Protein AF-A0A959IW10-F1 (afdb_monomer)

pLDDT: mean 79.56, std 18.65, range [37.38, 96.38]

Solvent-accessible surface area (backbone atoms only — not comparable to full-atom values): 7137 Å² total; per-residue (Å²): 135,90,83,81,90,80,82,84,75,89,74,92,71,91,73,92,74,91,79,81,82,84,75,94,64,83,72,83,74,79,49,69,93,76,68,52,51,78,83,36,71,65,44,33,51,49,44,71,73,63,59,38,48,32,32,30,41,24,72,32,83,96,75,37,35,30,39,36,36,41,32,88,58,44,28,41,33,24,41,63,83,64,49,76,76,42,62,27,61,52,93,50,88,44,75,44,44,52,52,57,62,71,48,59,82,58,46,81,46,44,69,64,128

Secondary structure (DSSP, 8-state):
------------------------PPPPPP----S-TTSSHHHHHHHHHH--SEEEEEEETTTEEEEEEE-SSEEEEEETTS-EEEEEETT---HHHHHHHHT-SPEEEEE--

Structure (mmCIF, N/CA/C/O backbone):
data_AF-A0A959IW10-F1
#
_entry.id   AF-A0A959IW10-F1
#
loop_
_atom_site.group_PDB
_atom_site.id
_atom_site.type_symbol
_a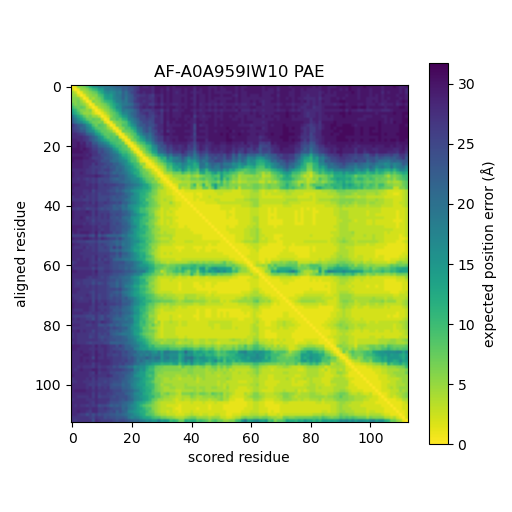tom_site.label_atom_id
_atom_site.label_alt_id
_atom_site.label_comp_id
_atom_site.label_asym_id
_atom_site.label_entity_id
_atom_site.label_seq_id
_atom_site.pdbx_PDB_ins_code
_atom_site.Cartn_x
_atom_site.Cartn_y
_atom_site.Cartn_z
_atom_site.occupancy
_atom_site.B_iso_or_equiv
_atom_site.auth_seq_id
_atom_site.auth_comp_id
_atom_site.auth_asym_id
_atom_site.auth_atom_id
_atom_site.pdbx_PDB_model_num
ATOM 1 N N . MET A 1 1 ? -13.916 -32.277 74.598 1.00 41.06 1 MET A N 1
ATOM 2 C CA . MET A 1 1 ? -13.097 -31.057 74.461 1.00 41.06 1 MET A CA 1
ATOM 3 C C . MET A 1 1 ? -13.857 -30.086 73.574 1.00 41.06 1 MET A C 1
ATOM 5 O O . MET A 1 1 ? -14.065 -30.392 72.409 1.00 41.06 1 MET A O 1
ATOM 9 N N . LEU A 1 2 ? -14.364 -28.999 74.165 1.00 44.78 2 LEU A N 1
ATOM 10 C CA . LEU A 1 2 ? -14.844 -27.814 73.446 1.00 44.78 2 LEU A CA 1
ATOM 11 C C . LEU A 1 2 ? -13.655 -27.089 72.800 1.00 44.78 2 LEU A C 1
ATOM 13 O O . LEU A 1 2 ? -12.591 -27.098 73.409 1.00 44.78 2 LEU A O 1
ATOM 17 N N . LEU A 1 3 ? -13.881 -26.427 71.659 1.00 46.41 3 LEU A N 1
ATOM 18 C CA . LEU A 1 3 ? -13.308 -25.132 71.224 1.00 46.41 3 LEU A CA 1
ATOM 19 C C . LEU A 1 3 ? -13.801 -24.890 69.780 1.00 46.41 3 LEU A C 1
ATOM 21 O O . LEU A 1 3 ? -13.390 -25.578 68.857 1.00 46.41 3 LEU A O 1
ATOM 25 N N . ALA A 1 4 ? -14.928 -24.199 69.609 1.00 48.38 4 ALA A N 1
ATOM 26 C CA . ALA A 1 4 ? -15.060 -22.744 69.457 1.00 48.38 4 ALA A CA 1
ATOM 27 C C . ALA A 1 4 ? -14.945 -22.301 67.983 1.00 48.38 4 ALA A C 1
ATOM 29 O O . ALA A 1 4 ? -13.880 -22.319 67.375 1.00 48.38 4 ALA A O 1
ATOM 30 N N . LEU A 1 5 ? -16.103 -21.907 67.444 1.00 49.84 5 LEU A N 1
ATOM 31 C CA . LEU A 1 5 ? -16.299 -21.222 66.169 1.00 49.84 5 LEU A CA 1
ATOM 32 C C . LEU A 1 5 ? -15.528 -19.896 66.171 1.00 49.84 5 LEU A C 1
ATOM 34 O O . LEU A 1 5 ? -15.741 -19.071 67.058 1.00 49.84 5 LEU A O 1
ATOM 38 N N . VAL A 1 6 ? -14.705 -19.654 65.153 1.00 54.09 6 VAL A N 1
ATOM 39 C CA . VAL A 1 6 ? -14.199 -18.311 64.847 1.00 54.09 6 VAL A CA 1
ATOM 40 C C . VAL A 1 6 ? -14.815 -17.888 63.522 1.00 54.09 6 VAL A C 1
ATOM 42 O O . VAL A 1 6 ? -14.422 -18.343 62.451 1.00 54.09 6 VAL A O 1
ATOM 45 N N . GLN A 1 7 ? -15.849 -17.057 63.620 1.00 45.66 7 GLN A N 1
ATOM 46 C CA . GLN A 1 7 ? -16.448 -16.358 62.493 1.00 45.66 7 GLN A CA 1
ATOM 47 C C . GLN A 1 7 ? -15.541 -15.177 62.129 1.00 45.66 7 GLN A C 1
ATOM 49 O O . GLN A 1 7 ? -15.334 -14.279 62.943 1.00 45.66 7 GLN A O 1
ATOM 54 N N . CYS A 1 8 ? -15.004 -15.164 60.910 1.00 46.81 8 CYS A N 1
ATOM 55 C CA . CYS A 1 8 ? -14.367 -13.976 60.350 1.00 46.81 8 CYS A CA 1
ATOM 56 C C . CYS A 1 8 ? -15.453 -13.071 59.757 1.00 46.81 8 CYS A C 1
ATOM 58 O O . CYS A 1 8 ? -16.042 -13.394 58.728 1.00 46.81 8 CYS A O 1
ATOM 60 N N . THR A 1 9 ? -15.727 -11.938 60.400 1.00 59.31 9 THR A N 1
ATOM 61 C CA . THR A 1 9 ? -16.514 -10.844 59.814 1.00 59.31 9 THR A CA 1
ATOM 62 C C . THR A 1 9 ? -15.607 -9.947 58.969 1.00 59.31 9 THR A C 1
ATOM 64 O O . THR A 1 9 ? -14.527 -9.587 59.449 1.00 59.31 9 THR A O 1
ATOM 67 N N . PRO A 1 10 ? -16.016 -9.509 57.766 1.00 44.66 10 PRO A N 1
ATOM 68 C CA . PRO A 1 10 ? -15.296 -8.461 57.059 1.00 44.66 10 PRO A CA 1
ATOM 69 C C . PRO A 1 10 ? -15.473 -7.126 57.797 1.00 44.66 10 PRO A C 1
ATOM 71 O O . PRO A 1 10 ? -16.585 -6.660 58.040 1.00 44.66 10 PRO A O 1
ATOM 74 N N . LYS A 1 11 ? -14.344 -6.535 58.190 1.00 44.50 11 LYS A N 1
ATOM 75 C CA . LYS A 1 11 ? -14.244 -5.226 58.833 1.00 44.50 11 LYS A CA 1
ATOM 76 C C . LYS A 1 11 ? -14.307 -4.159 57.741 1.00 44.50 11 LYS A C 1
ATOM 78 O O . LYS A 1 11 ? -13.383 -4.057 56.940 1.00 44.50 11 LYS A O 1
ATOM 83 N N . THR A 1 12 ? -15.386 -3.378 57.716 1.00 46.72 12 THR A N 1
ATOM 84 C CA . THR A 1 12 ? -15.454 -2.115 56.972 1.00 46.72 12 THR A CA 1
ATOM 85 C C . THR A 1 12 ? -14.327 -1.216 57.469 1.00 46.72 12 THR A C 1
ATOM 87 O O . THR A 1 12 ? -14.309 -0.809 58.631 1.00 46.72 12 THR A O 1
ATOM 90 N N . GLY A 1 13 ? -13.355 -0.984 56.596 1.00 40.81 13 GLY A N 1
ATOM 91 C CA . GLY A 1 13 ? -12.194 -0.141 56.818 1.00 40.81 13 GLY A CA 1
ATOM 92 C C . GLY A 1 13 ? -11.978 0.687 55.567 1.00 40.81 13 GLY A C 1
ATOM 93 O O . GLY A 1 13 ? -11.382 0.233 54.599 1.00 40.81 13 GLY A O 1
ATOM 94 N N . GLU A 1 14 ? -12.543 1.881 55.599 1.00 44.44 14 GLU A N 1
ATOM 95 C CA . GLU A 1 14 ? -12.280 2.984 54.694 1.00 44.44 14 GLU A CA 1
ATOM 96 C C . GLU A 1 14 ? -10.791 3.347 54.789 1.00 44.44 14 GLU A C 1
ATOM 98 O O . GLU A 1 14 ? -10.321 3.760 55.848 1.00 44.44 14 GLU A O 1
ATOM 103 N N . GLN A 1 15 ? -10.037 3.174 53.704 1.00 37.38 15 GLN A N 1
ATOM 104 C CA . GLN A 1 15 ? -8.758 3.853 53.516 1.00 37.38 15 GLN A CA 1
ATOM 105 C C . GLN A 1 15 ? -8.701 4.409 52.096 1.00 37.38 15 GLN A C 1
ATOM 107 O O . GLN A 1 15 ? -8.466 3.710 51.115 1.00 37.38 15 GLN A O 1
ATOM 112 N N . SER A 1 16 ? -8.972 5.711 52.047 1.00 49.84 16 SER A N 1
ATOM 113 C CA . SER A 1 16 ? -8.557 6.640 51.009 1.00 49.84 16 SER A CA 1
ATOM 114 C C . SER A 1 16 ? -7.051 6.528 50.785 1.00 49.84 16 SER A C 1
ATOM 116 O O . SER A 1 16 ? -6.294 6.666 51.745 1.00 49.84 16 SER A O 1
ATOM 118 N N . GLN A 1 17 ? -6.640 6.305 49.538 1.00 39.22 17 GLN A N 1
ATOM 119 C CA . GLN A 1 17 ? -5.348 6.727 49.001 1.00 39.22 17 GLN A CA 1
ATOM 120 C C . GLN A 1 17 ? -5.363 6.598 47.471 1.00 39.22 17 GLN A C 1
ATOM 122 O O . GLN A 1 17 ? -5.334 5.508 46.913 1.00 39.22 17 GLN A O 1
ATOM 127 N N . ASP A 1 18 ? -5.505 7.756 46.826 1.00 49.84 18 ASP A N 1
ATOM 128 C CA . ASP A 1 18 ? -4.622 8.243 45.762 1.00 49.84 18 ASP A CA 1
ATOM 129 C C . ASP A 1 18 ? -3.983 7.191 44.829 1.00 49.84 18 ASP A C 1
ATOM 131 O O . ASP A 1 18 ? -3.042 6.489 45.199 1.00 49.84 18 ASP A O 1
ATOM 135 N N . SER A 1 19 ? -4.457 7.130 43.582 1.00 44.44 19 SER A N 1
ATOM 136 C CA . SER A 1 19 ? -3.680 6.629 42.440 1.00 44.44 19 SER A CA 1
ATOM 137 C C . SER A 1 19 ? -4.264 7.158 41.129 1.00 44.44 19 SER A C 1
ATOM 139 O O . SER A 1 19 ? -5.190 6.601 40.550 1.00 44.44 19 SER A O 1
ATOM 141 N N . THR A 1 20 ? -3.749 8.323 40.743 1.00 44.03 20 THR A N 1
ATOM 142 C CA . THR A 1 20 ? -3.197 8.628 39.411 1.00 44.03 20 THR A CA 1
ATOM 143 C C . THR A 1 20 ? -3.932 8.061 38.180 1.00 44.03 20 THR A C 1
ATOM 145 O O . THR A 1 20 ? -3.853 6.882 37.856 1.00 44.03 20 THR A O 1
ATOM 148 N N . THR A 1 21 ? -4.592 8.982 37.473 1.00 50.72 21 THR A N 1
ATOM 149 C CA . THR A 1 21 ? -4.810 9.090 36.016 1.00 50.72 21 THR A CA 1
ATOM 150 C C . THR A 1 21 ? -4.597 7.823 35.171 1.00 50.72 21 THR A C 1
ATOM 152 O O . THR A 1 21 ? -3.470 7.413 34.900 1.00 50.72 21 THR A O 1
ATOM 155 N N . ILE A 1 22 ? -5.704 7.256 34.683 1.00 57.84 22 ILE A N 1
ATOM 156 C CA . ILE A 1 22 ? -5.729 6.171 33.696 1.00 57.84 22 ILE A CA 1
ATOM 157 C C . ILE A 1 22 ? -5.069 6.648 32.392 1.00 57.84 22 ILE A C 1
ATOM 159 O O . ILE A 1 22 ? -5.481 7.652 31.819 1.00 57.84 22 ILE A O 1
ATOM 163 N N . GLU A 1 23 ? -4.035 5.904 31.996 1.00 53.62 23 GLU A N 1
ATOM 164 C CA . GLU A 1 23 ? -3.298 5.876 30.728 1.00 53.62 23 GLU A CA 1
ATOM 165 C C . GLU A 1 23 ? -3.759 6.838 29.615 1.00 53.62 23 GLU A C 1
ATOM 167 O O . GLU A 1 23 ? -4.755 6.609 28.931 1.00 53.62 23 GLU A O 1
ATOM 172 N N . ASP A 1 24 ? -2.906 7.822 29.324 1.00 59.78 24 ASP A N 1
ATOM 173 C CA . ASP A 1 24 ? -2.872 8.608 28.083 1.00 59.78 24 ASP A CA 1
ATOM 174 C C . ASP A 1 24 ? -2.336 7.754 26.912 1.00 59.78 24 ASP A C 1
ATOM 176 O O . ASP A 1 24 ? -1.351 8.083 26.249 1.00 59.78 24 ASP A O 1
ATOM 180 N N . ARG A 1 25 ? -2.909 6.557 26.714 1.00 59.75 25 ARG A N 1
ATOM 181 C CA . ARG A 1 25 ? -2.590 5.726 25.552 1.00 59.75 25 ARG A CA 1
ATOM 182 C C . ARG A 1 25 ? -3.528 6.155 24.426 1.00 59.75 25 ARG A C 1
ATOM 184 O O . ARG A 1 25 ? -4.738 5.970 24.574 1.00 59.75 25 ARG A O 1
ATOM 191 N N . PRO A 1 26 ? -3.018 6.706 23.308 1.00 62.47 26 PRO A N 1
ATOM 192 C CA . PRO A 1 26 ? -3.871 7.079 22.190 1.00 62.47 26 PRO A CA 1
ATOM 193 C C . PRO A 1 26 ? -4.658 5.847 21.751 1.00 62.47 26 PRO A C 1
ATOM 195 O O . PRO A 1 26 ? -4.079 4.802 21.437 1.00 62.47 26 PRO A O 1
ATOM 198 N N . GLN A 1 27 ? -5.987 5.946 21.804 1.00 59.75 27 GLN A N 1
ATOM 199 C CA . GLN A 1 27 ? -6.832 4.845 21.373 1.00 59.75 27 GLN A CA 1
ATOM 200 C C . GLN A 1 27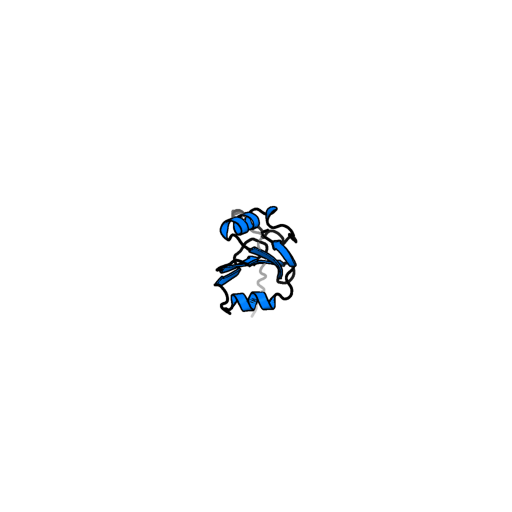 ? -6.585 4.589 19.882 1.00 59.75 27 GLN A C 1
ATOM 202 O O . GLN A 1 27 ? -6.520 5.550 19.105 1.00 59.75 27 GLN A O 1
ATOM 207 N N . PRO A 1 28 ? -6.436 3.318 19.467 1.00 63.84 28 PRO A N 1
ATOM 208 C CA . PRO A 1 28 ? -6.248 2.992 18.066 1.00 63.84 28 PRO A CA 1
ATOM 209 C C . PRO A 1 28 ? -7.417 3.560 17.261 1.00 63.84 28 PRO A C 1
ATOM 211 O O . PRO A 1 28 ? -8.580 3.264 17.531 1.00 63.84 28 PRO A O 1
ATOM 214 N N . THR A 1 29 ? -7.103 4.416 16.289 1.00 69.56 29 THR A N 1
ATOM 215 C CA . THR A 1 29 ? -8.121 4.994 15.409 1.00 69.56 29 THR A CA 1
ATOM 216 C C . THR A 1 29 ? -8.762 3.871 14.602 1.00 69.56 29 THR A C 1
ATOM 218 O O . THR A 1 29 ? -8.068 2.968 14.124 1.00 69.56 29 THR A O 1
ATOM 221 N N . ALA A 1 30 ? -10.088 3.917 14.470 1.00 74.62 30 ALA A N 1
ATOM 222 C CA . ALA A 1 30 ? -10.827 2.938 13.687 1.00 74.62 30 ALA A CA 1
ATOM 223 C C . ALA A 1 30 ? -10.299 2.896 12.243 1.00 74.62 30 ALA A C 1
ATOM 225 O O . ALA A 1 30 ? -10.063 3.943 11.630 1.00 74.62 30 ALA A O 1
ATOM 226 N N . CYS A 1 31 ? -10.138 1.689 11.694 1.00 80.62 31 CYS A N 1
ATOM 227 C CA . C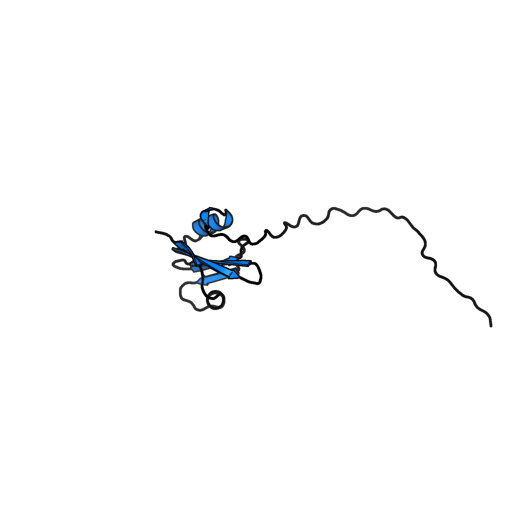YS A 1 31 ? -9.789 1.494 10.292 1.00 80.62 31 CYS A CA 1
ATOM 228 C C . CYS A 1 31 ? -10.967 1.920 9.410 1.00 80.62 31 CYS A C 1
ATOM 230 O O . CYS A 1 31 ? -11.852 1.130 9.089 1.00 80.62 31 CYS A O 1
ATOM 232 N N . ILE A 1 32 ? -10.990 3.190 9.027 1.00 80.56 32 ILE A N 1
ATOM 233 C CA . ILE A 1 32 ? -11.975 3.703 8.078 1.00 80.56 32 ILE A CA 1
ATOM 234 C C . ILE A 1 32 ? -11.555 3.246 6.679 1.00 80.56 32 ILE A C 1
ATOM 236 O O . ILE A 1 32 ? -10.367 3.234 6.357 1.00 80.56 32 ILE A O 1
ATOM 240 N N . ASP A 1 33 ? -12.528 2.842 5.867 1.00 82.44 33 ASP A N 1
ATOM 241 C CA . ASP A 1 33 ? -12.308 2.536 4.456 1.00 82.44 33 ASP A CA 1
ATOM 242 C C . ASP A 1 33 ? -11.920 3.824 3.719 1.00 82.44 33 ASP A C 1
ATOM 244 O O . ASP A 1 33 ? -12.718 4.759 3.632 1.00 82.44 33 ASP A O 1
ATOM 248 N N . ARG A 1 34 ? -10.660 3.913 3.278 1.00 80.25 34 ARG A N 1
ATOM 249 C CA . ARG A 1 34 ? -10.120 5.088 2.584 1.00 80.25 34 ARG A CA 1
ATOM 250 C C . ARG A 1 34 ? -9.869 4.748 1.127 1.00 80.25 34 ARG A C 1
ATOM 252 O O . ARG A 1 34 ? -9.199 3.764 0.821 1.00 80.25 34 ARG A O 1
ATOM 259 N N . THR A 1 35 ? -10.383 5.586 0.239 1.00 86.44 35 THR A N 1
ATOM 260 C CA . THR A 1 35 ? -10.276 5.404 -1.214 1.00 86.44 35 THR A CA 1
ATOM 261 C C . THR A 1 35 ? -9.329 6.396 -1.875 1.00 86.44 35 THR A C 1
ATOM 263 O O . THR A 1 35 ? -8.982 6.183 -3.027 1.00 86.44 35 THR A O 1
ATOM 266 N N . ASP A 1 36 ? -8.887 7.442 -1.171 1.00 91.31 36 ASP A N 1
ATOM 267 C CA . ASP A 1 36 ? -7.907 8.405 -1.679 1.00 91.31 36 ASP A CA 1
ATOM 268 C C . ASP A 1 36 ? -6.771 8.609 -0.654 1.00 91.31 36 ASP A C 1
ATOM 270 O O . ASP A 1 36 ? -7.019 9.079 0.462 1.00 91.31 36 ASP A O 1
ATOM 274 N N . PRO A 1 37 ? -5.512 8.261 -0.989 1.00 92.19 37 PRO A N 1
ATOM 275 C CA . PRO A 1 37 ? -4.375 8.491 -0.103 1.00 92.19 37 PRO A CA 1
ATOM 276 C C . PRO A 1 37 ? -4.029 9.975 0.103 1.00 92.19 37 PRO A C 1
ATOM 278 O O . PRO A 1 37 ? -3.252 10.275 1.004 1.00 92.19 37 PRO A O 1
ATOM 281 N N . MET A 1 38 ? -4.551 10.905 -0.702 1.00 93.62 38 MET A N 1
ATOM 282 C CA . MET A 1 38 ? -4.286 12.344 -0.555 1.00 93.62 38 MET A CA 1
ATOM 283 C C . MET A 1 38 ? -5.125 12.996 0.552 1.00 93.62 38 MET A C 1
ATOM 285 O O . MET A 1 38 ? -4.754 14.051 1.060 1.00 93.62 38 MET A O 1
ATOM 289 N N . GLU A 1 39 ? -6.229 12.370 0.965 1.00 91.50 39 GLU A N 1
ATOM 290 C CA . GLU A 1 39 ? -7.117 12.895 2.014 1.00 91.50 39 GLU A CA 1
ATOM 291 C C . GLU A 1 39 ? -6.616 12.606 3.438 1.00 91.50 39 GLU A C 1
ATOM 293 O O . GLU A 1 39 ? -7.162 13.121 4.415 1.00 91.50 39 GLU A O 1
ATOM 298 N N . ILE A 1 40 ? -5.591 11.759 3.579 1.00 89.94 40 ILE A N 1
ATOM 299 C CA . ILE A 1 40 ? -5.105 11.266 4.867 1.00 89.94 40 ILE A CA 1
ATOM 300 C C . ILE A 1 40 ? -3.640 11.636 5.034 1.00 89.94 40 ILE A C 1
ATOM 302 O O . ILE A 1 40 ? -2.788 11.164 4.289 1.00 89.94 40 ILE A O 1
ATOM 306 N N . GLU A 1 41 ? -3.333 12.417 6.069 1.00 92.12 41 GLU A N 1
ATOM 307 C CA . GLU A 1 41 ? -2.004 13.001 6.290 1.00 92.12 41 GLU A CA 1
ATOM 308 C C . GLU A 1 41 ? -0.866 11.967 6.234 1.00 92.12 41 GLU A C 1
ATOM 310 O O . GLU A 1 41 ? 0.132 12.169 5.542 1.00 92.12 41 GLU A O 1
ATOM 315 N N . TRP A 1 42 ? -1.015 10.824 6.913 1.00 92.88 42 TRP A N 1
ATOM 316 C CA . TRP A 1 42 ? 0.037 9.804 6.920 1.00 92.88 42 TRP A CA 1
ATOM 317 C C . TRP A 1 42 ? 0.202 9.121 5.555 1.00 92.88 42 TRP A C 1
ATOM 319 O O . TRP A 1 42 ? 1.326 8.784 5.174 1.00 92.88 42 TRP A O 1
ATOM 329 N N . MET A 1 43 ? -0.893 8.931 4.810 1.00 95.00 43 MET A N 1
ATOM 330 C CA . MET A 1 43 ? -0.862 8.324 3.478 1.00 95.00 43 MET A CA 1
ATOM 331 C C . MET A 1 43 ? -0.257 9.294 2.470 1.00 95.00 43 MET A C 1
ATOM 333 O O . MET A 1 43 ? 0.633 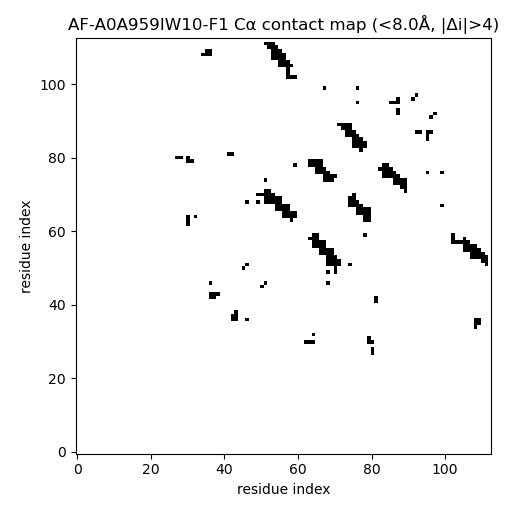8.914 1.714 1.00 95.00 43 MET A O 1
ATOM 337 N N . GLU A 1 44 ? -0.657 10.563 2.519 1.00 95.75 44 GLU A N 1
ATOM 338 C CA . GLU A 1 44 ? -0.108 11.626 1.686 1.00 95.75 44 GLU A CA 1
ATOM 339 C C . GLU A 1 44 ? 1.404 11.761 1.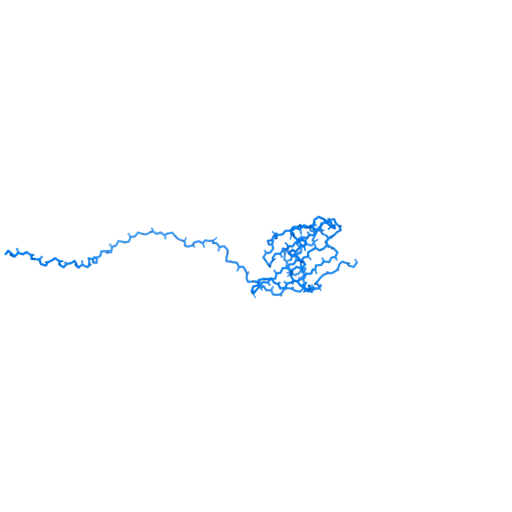929 1.00 95.75 44 GLU A C 1
ATOM 341 O O . GLU A 1 44 ? 2.204 11.798 0.987 1.00 95.75 44 GLU A O 1
ATOM 346 N N . ALA A 1 45 ? 1.827 11.730 3.197 1.00 95.75 45 ALA A N 1
ATOM 347 C CA . ALA A 1 45 ? 3.235 11.714 3.573 1.00 95.75 45 ALA A CA 1
ATOM 348 C C . ALA A 1 45 ? 3.969 10.469 3.043 1.00 95.75 45 ALA A C 1
ATOM 350 O O . ALA A 1 45 ? 5.112 10.584 2.591 1.00 95.75 45 ALA A O 1
ATOM 351 N N . ALA A 1 46 ? 3.339 9.290 3.058 1.00 95.50 46 ALA A N 1
ATOM 352 C CA . ALA A 1 46 ? 3.908 8.066 2.497 1.00 95.50 46 ALA A CA 1
ATOM 353 C C . ALA A 1 46 ? 4.024 8.129 0.964 1.00 95.50 46 ALA A C 1
ATOM 355 O O . ALA A 1 46 ? 5.060 7.741 0.421 1.00 95.50 46 ALA A O 1
ATOM 356 N N . VAL A 1 47 ? 3.028 8.684 0.261 1.00 96.19 47 VAL A N 1
ATOM 357 C CA . VAL A 1 47 ? 3.093 8.909 -1.192 1.00 96.19 47 VAL A CA 1
ATOM 358 C C . VAL A 1 47 ? 4.227 9.875 -1.531 1.00 96.19 47 VAL A C 1
ATOM 360 O O . VAL A 1 47 ? 5.043 9.572 -2.400 1.00 96.19 47 VAL A O 1
ATOM 363 N N . LYS A 1 48 ? 4.345 10.999 -0.815 1.00 95.50 48 LYS A N 1
ATOM 364 C CA . LYS A 1 48 ? 5.433 11.973 -1.015 1.00 95.50 48 LYS A CA 1
ATOM 365 C C . LYS A 1 48 ? 6.810 11.367 -0.736 1.00 95.50 48 LYS A C 1
ATOM 367 O O . LYS A 1 48 ? 7.750 11.620 -1.483 1.00 95.50 48 LYS A O 1
ATOM 372 N N . ARG A 1 49 ? 6.934 10.563 0.326 1.00 94.88 49 ARG A N 1
ATOM 373 C CA . ARG A 1 49 ? 8.199 9.941 0.749 1.00 94.88 49 ARG A CA 1
ATOM 374 C C . ARG A 1 49 ? 8.682 8.874 -0.227 1.00 94.88 49 ARG A C 1
ATOM 376 O O . ARG A 1 49 ? 9.864 8.845 -0.552 1.00 94.88 49 ARG A O 1
ATOM 383 N N . HIS A 1 50 ? 7.782 7.995 -0.655 1.00 94.81 50 HIS A N 1
ATOM 384 C CA . HIS A 1 50 ? 8.140 6.799 -1.422 1.00 94.81 50 HIS A CA 1
ATOM 385 C C . HIS A 1 50 ? 7.966 6.973 -2.922 1.00 94.81 50 HIS A C 1
ATOM 387 O O . HIS A 1 50 ? 8.524 6.202 -3.701 1.00 94.81 50 HIS A O 1
ATOM 393 N N . THR A 1 51 ? 7.216 7.991 -3.344 1.00 94.69 51 THR A N 1
ATOM 394 C CA . THR A 1 51 ? 6.912 8.278 -4.751 1.00 94.69 51 THR A CA 1
ATOM 395 C C . THR A 1 51 ? 6.413 7.038 -5.512 1.00 94.69 51 THR A C 1
ATOM 397 O O . THR A 1 51 ? 6.981 6.692 -6.553 1.00 94.69 51 THR A O 1
ATOM 400 N N . PRO A 1 52 ? 5.398 6.317 -4.992 1.00 95.50 52 PRO A N 1
ATOM 401 C CA . PRO A 1 52 ? 4.906 5.102 -5.627 1.00 95.50 52 PRO A CA 1
ATOM 402 C C . PRO A 1 52 ? 4.318 5.408 -7.008 1.00 95.50 52 PRO A C 1
ATOM 404 O O . PRO A 1 52 ? 3.801 6.497 -7.260 1.00 95.50 52 PRO A O 1
ATOM 407 N N . TYR A 1 53 ? 4.352 4.418 -7.894 1.00 95.31 53 TYR A N 1
ATOM 408 C CA . TYR A 1 53 ? 3.586 4.460 -9.135 1.00 95.31 53 TYR A CA 1
ATOM 409 C C . TYR A 1 53 ? 2.111 4.203 -8.873 1.00 95.31 53 TYR A C 1
ATOM 411 O O . TYR A 1 53 ? 1.263 4.804 -9.518 1.00 95.31 53 TYR A O 1
ATOM 419 N N . GLN A 1 54 ? 1.814 3.298 -7.940 1.00 9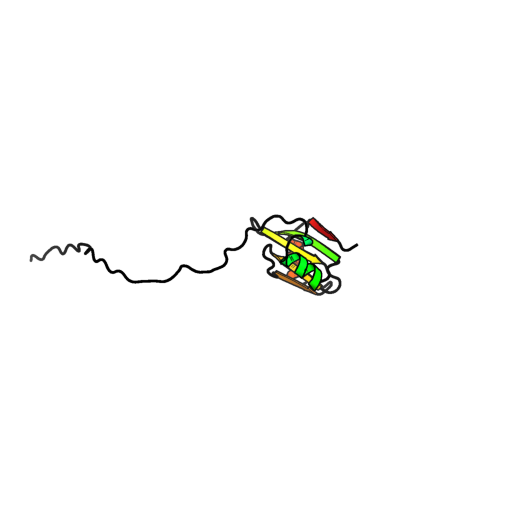6.00 54 GLN A N 1
ATOM 420 C CA . GLN A 1 54 ? 0.456 2.876 -7.628 1.00 96.00 54 GLN A CA 1
ATOM 421 C C . GLN A 1 54 ? 0.306 2.595 -6.136 1.00 96.00 54 GLN A C 1
ATOM 423 O O . GLN A 1 54 ? 1.259 2.160 -5.484 1.00 96.00 54 GLN A O 1
ATOM 428 N N . VAL A 1 55 ? -0.898 2.799 -5.606 1.00 96.38 55 VAL A N 1
ATOM 429 C CA . VAL A 1 55 ? -1.274 2.332 -4.268 1.00 96.38 55 VAL A CA 1
ATOM 430 C C . VAL A 1 55 ? -2.480 1.414 -4.384 1.00 96.38 55 VAL A C 1
ATOM 432 O O . VAL A 1 55 ? -3.494 1.784 -4.974 1.00 96.38 55 VAL A O 1
ATOM 435 N N . TYR A 1 56 ? -2.356 0.222 -3.807 1.00 95.69 56 TYR A N 1
ATOM 436 C CA . TYR A 1 56 ? -3.415 -0.781 -3.751 1.00 95.69 56 TYR A CA 1
ATOM 437 C C . TYR A 1 56 ? -3.922 -0.939 -2.320 1.00 95.69 56 TYR A C 1
ATOM 439 O O . TYR A 1 56 ? -3.122 -1.021 -1.389 1.00 95.69 56 TYR A O 1
ATOM 447 N N . LYS A 1 57 ? -5.236 -1.029 -2.147 1.00 95.38 57 LYS A N 1
ATOM 448 C CA . LYS A 1 57 ? -5.911 -1.298 -0.878 1.00 95.38 57 LYS A CA 1
ATOM 449 C C . LYS A 1 57 ? -6.353 -2.757 -0.823 1.00 95.38 57 LYS A C 1
ATOM 451 O O . LYS A 1 57 ? -6.923 -3.271 -1.779 1.00 95.38 57 LYS A O 1
ATOM 456 N N . TYR A 1 58 ? -6.137 -3.405 0.315 1.00 94.00 58 TYR A N 1
ATOM 457 C CA . TYR A 1 58 ? -6.524 -4.792 0.566 1.00 94.00 58 TYR A CA 1
ATOM 458 C C . TYR A 1 58 ? -7.316 -4.898 1.859 1.00 94.00 58 TYR A C 1
ATOM 460 O O . TYR A 1 58 ? -7.017 -4.204 2.836 1.00 94.00 58 TYR A O 1
ATOM 468 N N . ARG A 1 59 ? -8.266 -5.836 1.899 1.00 91.94 59 ARG A N 1
ATOM 469 C CA . ARG A 1 59 ? -8.836 -6.308 3.164 1.00 91.94 59 ARG A CA 1
ATOM 470 C C . ARG A 1 59 ? -7.726 -6.937 4.002 1.00 91.94 59 ARG A C 1
ATOM 472 O O . ARG A 1 59 ? -6.955 -7.756 3.506 1.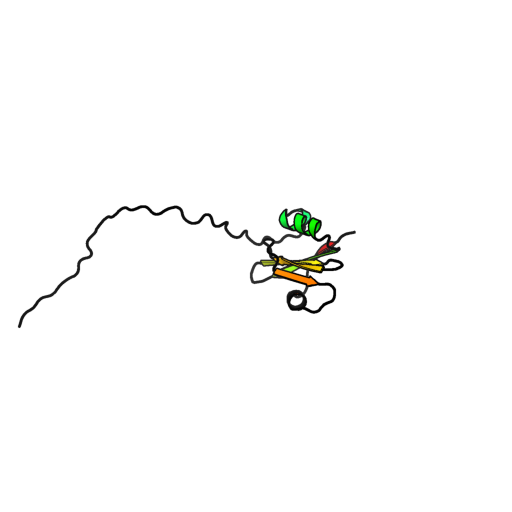00 91.94 59 ARG A O 1
ATOM 479 N N . TYR A 1 60 ? -7.636 -6.544 5.267 1.00 88.25 60 TYR A N 1
ATOM 480 C CA . TYR A 1 60 ? -6.580 -6.999 6.161 1.00 88.25 60 TYR A CA 1
ATOM 481 C C . TYR A 1 60 ? -7.133 -7.260 7.558 1.00 88.25 60 TYR A C 1
ATOM 483 O O . TYR A 1 60 ? -7.669 -6.356 8.194 1.00 88.25 60 TYR A O 1
ATOM 491 N N . LEU A 1 61 ? -6.969 -8.491 8.053 1.00 83.19 61 LEU A N 1
ATOM 492 C CA . LEU A 1 61 ? -7.590 -8.963 9.300 1.00 83.19 61 LEU A CA 1
ATOM 493 C C . LEU A 1 61 ? -9.129 -8.827 9.259 1.00 83.19 61 LEU A C 1
ATOM 495 O O . LEU A 1 61 ? -9.717 -8.777 8.182 1.00 83.19 61 LEU A O 1
ATOM 499 N N . THR A 1 62 ? -9.787 -8.849 10.421 1.00 74.50 62 THR A N 1
ATOM 500 C CA . THR A 1 62 ? -11.254 -8.907 10.523 1.00 74.50 62 THR A CA 1
ATOM 501 C C . THR A 1 62 ? -11.932 -7.609 10.079 1.00 74.50 62 THR A C 1
ATOM 503 O O . THR A 1 62 ? -12.885 -7.669 9.314 1.00 74.50 62 THR A O 1
ATOM 506 N N . ASP A 1 63 ? -11.402 -6.449 10.486 1.00 68.69 63 ASP A N 1
ATOM 507 C CA . ASP A 1 63 ? -12.021 -5.130 10.248 1.00 68.69 63 ASP A CA 1
ATOM 508 C C . ASP A 1 63 ? -11.006 -4.068 9.782 1.00 68.69 63 ASP A C 1
ATOM 510 O O . ASP A 1 63 ? -11.188 -2.871 10.000 1.00 68.69 63 ASP A O 1
ATOM 514 N N . GLY A 1 64 ? -9.895 -4.499 9.178 1.00 87.50 64 GLY A N 1
ATOM 515 C CA . GLY A 1 64 ? -8.787 -3.625 8.811 1.00 87.50 64 GLY A CA 1
ATOM 516 C C . GLY A 1 64 ? -8.521 -3.519 7.314 1.00 87.50 64 GLY A C 1
ATOM 517 O O . GLY A 1 64 ? -9.065 -4.245 6.476 1.00 87.50 64 GLY A O 1
ATOM 518 N N . TRP A 1 65 ? -7.615 -2.597 7.001 1.00 92.81 65 TRP A N 1
ATOM 519 C CA . TRP A 1 65 ? -7.119 -2.346 5.655 1.00 92.81 65 TRP A CA 1
ATOM 520 C C . TRP A 1 65 ? -5.601 -2.388 5.648 1.00 92.81 65 TRP A C 1
ATOM 522 O O . TRP A 1 65 ? -4.959 -1.973 6.617 1.00 92.81 65 TRP A O 1
ATOM 532 N N . ALA A 1 66 ? -5.042 -2.870 4.546 1.00 94.00 66 ALA A N 1
ATOM 533 C CA . ALA A 1 66 ? -3.630 -2.736 4.247 1.00 94.00 66 ALA A CA 1
ATOM 534 C C . ALA A 1 66 ? -3.447 -1.998 2.925 1.00 94.00 66 ALA A C 1
ATOM 536 O O . ALA A 1 66 ? -4.218 -2.179 1.983 1.00 94.00 66 ALA A O 1
ATOM 537 N N . TYR A 1 67 ? -2.407 -1.178 2.862 1.00 95.31 67 TYR A N 1
ATOM 538 C C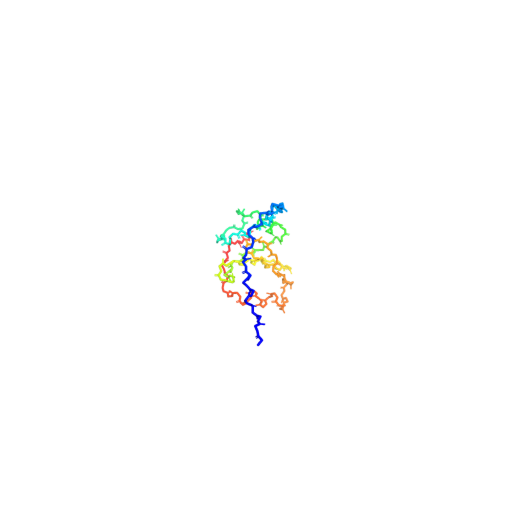A . TYR A 1 67 ? -2.116 -0.312 1.733 1.00 95.31 67 TYR A CA 1
ATOM 539 C C . TYR A 1 67 ? -0.729 -0.631 1.194 1.00 95.31 67 TYR A C 1
ATOM 541 O O . TYR A 1 67 ? 0.275 -0.479 1.892 1.00 95.31 67 TYR A O 1
ATOM 549 N N . TYR A 1 68 ? -0.678 -1.093 -0.048 1.00 95.75 68 TYR A N 1
ATOM 550 C CA . TYR A 1 68 ? 0.546 -1.467 -0.736 1.00 95.75 68 TYR A CA 1
ATOM 551 C C . TYR A 1 68 ? 0.972 -0.368 -1.703 1.00 95.75 68 TYR A C 1
ATOM 553 O O . TYR A 1 68 ? 0.316 -0.120 -2.711 1.00 95.75 68 TYR A O 1
ATOM 561 N N . TYR A 1 69 ? 2.093 0.268 -1.393 1.00 96.00 69 TYR A N 1
ATOM 562 C CA . TYR A 1 69 ? 2.713 1.336 -2.160 1.00 96.00 69 TYR A CA 1
ATOM 563 C C . TYR A 1 69 ? 3.714 0.699 -3.117 1.00 96.00 69 TYR A C 1
ATOM 565 O O . TYR A 1 69 ? 4.811 0.324 -2.704 1.00 96.00 69 TYR A O 1
ATOM 573 N N . LEU A 1 70 ? 3.327 0.553 -4.383 1.00 93.81 70 LEU A N 1
ATOM 574 C CA . LEU A 1 70 ? 4.144 -0.059 -5.423 1.00 93.81 70 LEU A CA 1
ATOM 575 C C . LEU A 1 70 ? 5.098 0.980 -6.018 1.00 93.81 70 LEU A C 1
ATOM 577 O O . LEU A 1 70 ? 4.672 1.892 -6.729 1.00 93.81 70 LEU A O 1
ATOM 581 N N . GLY A 1 71 ? 6.392 0.834 -5.742 1.00 92.12 71 GLY A N 1
ATOM 582 C CA . GLY A 1 71 ? 7.451 1.691 -6.277 1.00 92.12 71 GLY A CA 1
ATOM 583 C C . GLY A 1 71 ? 8.389 0.967 -7.247 1.00 92.12 71 GLY A C 1
ATOM 584 O O . GLY A 1 71 ? 8.303 -0.239 -7.468 1.00 92.12 71 GLY A O 1
ATOM 585 N N . ALA A 1 72 ? 9.325 1.720 -7.831 1.00 88.12 72 ALA A N 1
ATOM 586 C CA . ALA A 1 72 ? 10.281 1.214 -8.826 1.00 88.12 72 ALA A CA 1
ATOM 587 C C . ALA A 1 72 ? 11.328 0.261 -8.260 1.00 88.12 72 ALA A C 1
ATOM 589 O O . ALA A 1 72 ? 11.721 -0.717 -8.895 1.00 88.12 72 ALA A O 1
ATOM 590 N N . LYS A 1 73 ? 11.840 0.626 -7.086 1.00 88.50 73 LYS A N 1
ATOM 591 C CA . LYS A 1 73 ? 12.961 -0.041 -6.425 1.00 88.50 73 LYS A CA 1
ATOM 592 C C . LYS A 1 73 ? 12.508 -0.786 -5.193 1.00 88.50 73 LYS A C 1
ATOM 594 O O . LYS A 1 73 ? 13.024 -1.859 -4.924 1.00 88.50 73 LYS A O 1
ATOM 599 N N . GLU A 1 74 ? 11.557 -0.222 -4.467 1.00 92.06 74 GLU A N 1
ATOM 600 C CA . GLU A 1 74 ? 10.997 -0.808 -3.263 1.00 92.06 74 GLU A CA 1
ATOM 601 C C . GLU A 1 74 ? 9.491 -0.610 -3.265 1.00 92.06 74 GLU A C 1
ATOM 603 O O . GLU A 1 74 ? 8.978 0.346 -3.849 1.00 92.06 74 GLU A O 1
ATOM 608 N N . SER A 1 75 ? 8.797 -1.535 -2.621 1.00 93.94 75 SER A N 1
ATOM 609 C CA . SER A 1 75 ? 7.382 -1.401 -2.308 1.00 93.94 75 SER A CA 1
ATOM 610 C C . SER A 1 75 ? 7.167 -1.542 -0.812 1.00 93.94 75 SER A C 1
ATOM 612 O O . SER A 1 75 ? 7.930 -2.237 -0.138 1.00 93.94 75 SER A O 1
ATOM 614 N N . TYR A 1 76 ? 6.128 -0.900 -0.294 1.00 95.50 76 TYR A N 1
ATOM 615 C CA . TYR A 1 76 ? 5.873 -0.814 1.142 1.00 95.50 76 TYR A CA 1
ATOM 616 C C . TYR A 1 76 ? 4.441 -1.225 1.446 1.00 95.50 76 TYR A C 1
ATOM 618 O O . TYR A 1 76 ? 3.521 -0.809 0.749 1.00 95.50 76 TYR A O 1
ATOM 626 N N . LEU A 1 77 ? 4.253 -2.029 2.487 1.00 95.06 77 LEU A N 1
ATOM 627 C CA . LEU A 1 77 ? 2.938 -2.424 2.973 1.00 95.06 77 LEU A CA 1
ATOM 628 C C . LEU A 1 77 ? 2.683 -1.751 4.318 1.00 95.06 77 LEU A C 1
ATOM 630 O O . LEU A 1 77 ? 3.426 -1.982 5.271 1.00 95.06 77 LEU A O 1
ATOM 634 N N . TYR A 1 78 ? 1.630 -0.950 4.388 1.00 94.69 78 TYR A N 1
ATOM 635 C CA . TYR A 1 78 ? 1.176 -0.272 5.598 1.00 94.69 78 TYR A CA 1
ATOM 636 C C . TYR A 1 78 ? -0.152 -0.850 6.074 1.00 94.69 78 TYR A C 1
ATOM 638 O O . TYR A 1 78 ? -0.930 -1.337 5.256 1.00 94.69 78 TYR A O 1
ATOM 646 N N . ASP A 1 79 ? -0.426 -0.780 7.373 1.00 92.56 79 ASP A N 1
ATOM 647 C CA . ASP A 1 79 ? -1.780 -0.981 7.891 1.00 92.56 79 ASP A CA 1
ATOM 648 C C . ASP A 1 79 ? -2.619 0.308 7.816 1.00 92.56 79 ASP A C 1
ATOM 650 O O . ASP A 1 79 ? -2.185 1.341 7.300 1.00 92.56 79 ASP A O 1
ATOM 654 N N . CYS A 1 80 ? -3.843 0.249 8.341 1.00 91.19 80 CYS A N 1
ATOM 655 C CA . CYS A 1 80 ? -4.783 1.364 8.314 1.00 91.19 80 CYS A CA 1
ATOM 656 C C . CYS A 1 80 ? -4.397 2.561 9.198 1.00 91.19 80 CYS A C 1
ATOM 658 O O . CYS A 1 80 ? -4.976 3.637 9.048 1.00 91.19 80 CYS A O 1
ATOM 660 N N . GLN A 1 81 ? -3.435 2.378 10.103 1.00 89.94 81 GLN A N 1
ATOM 661 C CA . GLN A 1 81 ? -2.961 3.388 11.048 1.00 89.94 81 GLN A CA 1
ATOM 662 C C . GLN A 1 81 ? -1.621 3.992 10.610 1.00 89.94 81 GLN A C 1
ATOM 664 O O . GLN A 1 81 ? -1.059 4.828 11.315 1.00 89.94 81 GLN A O 1
ATOM 669 N N . GLY A 1 82 ? -1.103 3.585 9.447 1.00 91.38 82 GLY A N 1
ATOM 670 C CA . GLY A 1 82 ? 0.178 4.048 8.931 1.00 91.38 82 GLY A CA 1
ATOM 671 C C . GLY A 1 82 ? 1.385 3.331 9.531 1.00 91.38 82 GLY A C 1
ATOM 672 O O . GLY A 1 82 ? 2.516 3.793 9.355 1.00 91.38 82 GLY A O 1
ATOM 673 N N . LEU A 1 83 ? 1.191 2.187 10.196 1.00 92.69 83 LEU A N 1
ATOM 674 C CA . LEU A 1 83 ? 2.296 1.341 10.632 1.00 92.69 83 LEU A CA 1
ATOM 675 C C . LEU A 1 83 ? 2.849 0.561 9.438 1.00 92.69 83 LEU A C 1
ATOM 677 O O . LEU A 1 83 ? 2.118 -0.131 8.730 1.00 92.69 83 LEU A O 1
ATOM 681 N N . LEU A 1 84 ? 4.163 0.648 9.225 1.00 93.75 84 LEU A N 1
ATOM 682 C CA . LEU A 1 84 ? 4.843 -0.141 8.202 1.00 93.75 84 LEU A CA 1
ATOM 683 C C . LEU A 1 84 ? 4.875 -1.614 8.628 1.00 93.75 84 LEU A C 1
ATOM 685 O O . LEU A 1 84 ? 5.575 -1.980 9.571 1.00 93.75 84 LEU A O 1
ATOM 689 N N . LEU A 1 85 ? 4.158 -2.463 7.898 1.00 92.25 85 LEU A N 1
ATOM 690 C CA . LEU A 1 85 ? 4.125 -3.904 8.123 1.00 92.25 85 LEU A CA 1
ATOM 691 C C . LEU A 1 85 ? 5.365 -4.589 7.545 1.00 92.25 85 LEU A C 1
ATOM 693 O O . LEU A 1 85 ? 5.923 -5.486 8.180 1.00 92.25 85 LEU A O 1
ATOM 697 N N . CYS A 1 86 ? 5.778 -4.203 6.332 1.00 91.50 86 CYS A N 1
ATOM 698 C CA . CYS A 1 86 ? 7.001 -4.688 5.690 1.00 91.50 86 CYS A CA 1
ATOM 699 C C . CYS A 1 86 ? 7.336 -3.932 4.391 1.00 91.50 86 CYS A C 1
ATOM 701 O O . CYS A 1 86 ? 6.521 -3.170 3.870 1.00 91.50 86 CYS A O 1
ATOM 703 N N . SER A 1 87 ? 8.531 -4.186 3.845 1.00 92.75 87 SER A N 1
ATOM 704 C CA . SER A 1 87 ? 8.960 -3.721 2.523 1.00 92.75 87 SER A CA 1
ATOM 705 C C . SER A 1 87 ? 9.431 -4.867 1.614 1.00 92.75 87 SER A C 1
ATOM 707 O O . SER A 1 87 ? 9.907 -5.917 2.065 1.00 92.75 87 SER A O 1
ATOM 709 N N . VAL A 1 88 ? 9.284 -4.667 0.304 1.00 87.56 88 VAL A N 1
ATOM 710 C CA . VAL A 1 88 ? 9.739 -5.573 -0.757 1.00 87.56 88 VAL A CA 1
ATOM 711 C C . VAL A 1 88 ? 10.788 -4.846 -1.598 1.00 87.56 88 VAL A C 1
ATOM 713 O O . VAL A 1 88 ? 10.431 -3.905 -2.309 1.00 87.56 88 VAL A O 1
ATOM 716 N N . PRO A 1 89 ? 12.068 -5.249 -1.556 1.00 85.31 89 PRO A N 1
ATOM 717 C CA . PRO A 1 89 ? 13.070 -4.719 -2.463 1.00 85.31 89 PRO A CA 1
ATOM 718 C C . PRO A 1 89 ? 12.896 -5.342 -3.856 1.00 85.31 89 PRO A C 1
ATOM 720 O O . PRO A 1 89 ? 13.135 -6.530 -4.081 1.00 85.31 89 PRO A O 1
ATOM 723 N N . GLY A 1 90 ? 12.490 -4.517 -4.815 1.00 72.38 90 GLY A N 1
ATOM 724 C CA . GLY A 1 90 ? 12.404 -4.840 -6.235 1.00 72.38 90 GLY A CA 1
ATOM 725 C C . GLY A 1 90 ? 11.561 -6.080 -6.539 1.00 72.38 90 GLY A C 1
ATOM 726 O O . GLY A 1 90 ? 10.476 -6.270 -6.000 1.00 72.38 90 GLY A O 1
ATOM 727 N N . LYS A 1 91 ? 12.074 -6.939 -7.431 1.00 66.44 91 LYS A N 1
ATOM 728 C CA . LYS A 1 91 ? 11.425 -8.199 -7.846 1.00 66.44 91 LYS A CA 1
ATOM 729 C C . LYS A 1 91 ? 11.764 -9.388 -6.935 1.00 66.44 91 LYS A C 1
ATOM 731 O O . LYS A 1 91 ? 11.562 -10.534 -7.335 1.00 66.44 91 LYS A O 1
ATOM 736 N N . MET A 1 92 ? 12.343 -9.156 -5.755 1.00 72.38 92 MET A N 1
ATOM 737 C CA . MET A 1 92 ? 12.739 -10.254 -4.876 1.00 72.38 92 MET A CA 1
ATOM 738 C C . MET A 1 92 ? 11.525 -10.854 -4.167 1.00 72.38 92 MET A C 1
ATOM 740 O O . MET A 1 92 ? 10.760 -10.157 -3.504 1.00 72.38 92 MET A O 1
ATOM 744 N N . MET A 1 93 ? 11.377 -12.175 -4.266 1.00 74.31 93 MET A N 1
ATOM 745 C CA . MET A 1 93 ? 10.346 -12.919 -3.547 1.00 74.31 93 MET A CA 1
ATOM 746 C C . MET A 1 93 ? 10.764 -13.119 -2.082 1.00 74.31 93 MET A C 1
ATOM 748 O O . MET A 1 93 ? 11.360 -14.136 -1.722 1.00 74.31 93 MET A O 1
ATOM 752 N N . ASN A 1 94 ? 10.466 -12.137 -1.231 1.00 82.62 94 ASN A N 1
ATOM 753 C CA . ASN A 1 94 ? 10.687 -12.207 0.216 1.00 82.62 94 ASN A CA 1
ATOM 754 C C . ASN A 1 94 ? 9.384 -12.533 0.981 1.00 82.62 94 ASN A C 1
ATOM 756 O O . ASN A 1 94 ? 8.316 -12.695 0.387 1.00 82.62 94 ASN A O 1
ATOM 760 N N . ASP A 1 95 ? 9.460 -12.647 2.311 1.00 86.75 95 ASP A N 1
ATOM 761 C CA . ASP A 1 95 ? 8.274 -12.883 3.151 1.00 86.75 95 ASP A CA 1
ATOM 762 C C . ASP A 1 95 ? 7.202 -11.804 2.976 1.00 86.75 95 ASP A C 1
ATOM 764 O O . ASP A 1 95 ? 6.012 -12.104 3.020 1.00 86.75 95 ASP A O 1
ATOM 768 N N . CYS A 1 96 ? 7.607 -10.555 2.740 1.00 85.75 96 CYS A N 1
ATOM 769 C CA . CYS A 1 96 ? 6.674 -9.460 2.500 1.00 85.75 96 CYS A CA 1
ATOM 770 C C . CYS A 1 96 ? 5.929 -9.629 1.170 1.00 85.75 96 CYS A C 1
ATOM 772 O O . CYS A 1 96 ? 4.710 -9.500 1.134 1.00 85.75 96 CYS A O 1
ATOM 774 N N . ALA A 1 97 ? 6.627 -10.010 0.098 1.00 85.69 97 ALA A N 1
ATOM 775 C CA . ALA A 1 97 ? 6.020 -10.282 -1.200 1.00 85.69 97 ALA A CA 1
ATOM 776 C C . ALA A 1 97 ? 4.989 -11.418 -1.104 1.00 85.69 97 ALA A C 1
ATOM 778 O O . ALA A 1 97 ? 3.888 -11.297 -1.636 1.00 85.69 97 ALA A O 1
ATOM 779 N N . ARG A 1 98 ? 5.302 -12.480 -0.346 1.00 89.06 98 ARG A N 1
ATOM 780 C CA . ARG A 1 98 ? 4.344 -13.557 -0.044 1.00 89.06 98 ARG A CA 1
ATOM 781 C C . ARG A 1 98 ? 3.139 -13.056 0.748 1.00 89.06 98 ARG A C 1
ATOM 783 O O . ARG A 1 98 ? 2.016 -13.430 0.430 1.00 89.06 98 ARG A O 1
ATOM 790 N N . LYS A 1 99 ? 3.351 -12.205 1.761 1.00 87.50 99 LYS A N 1
ATOM 791 C CA . LYS A 1 99 ? 2.250 -11.593 2.521 1.00 87.50 99 LYS A CA 1
ATOM 792 C C . LYS A 1 99 ? 1.310 -10.831 1.597 1.00 87.50 99 LYS A C 1
ATOM 794 O O . LYS A 1 99 ? 0.120 -11.090 1.655 1.00 87.50 99 LYS A O 1
ATOM 799 N N . VAL A 1 100 ? 1.842 -9.965 0.732 1.00 88.38 100 VAL A N 1
ATOM 800 C CA . VAL A 1 100 ? 1.041 -9.178 -0.219 1.00 88.38 100 VAL A CA 1
ATOM 801 C C . VAL A 1 100 ? 0.254 -10.087 -1.164 1.00 88.38 100 VAL A C 1
ATOM 803 O O . VAL A 1 100 ? -0.938 -9.880 -1.338 1.00 88.38 100 VAL A O 1
ATOM 806 N N . GLN A 1 101 ? 0.871 -11.140 -1.708 1.00 88.06 101 GLN A N 1
ATOM 807 C CA . GLN A 1 101 ? 0.172 -12.113 -2.564 1.00 88.06 101 GLN A CA 1
ATOM 808 C C . GLN A 1 101 ? -0.974 -12.831 -1.839 1.00 88.06 101 GLN A C 1
ATOM 810 O O . GLN A 1 101 ? -2.019 -13.086 -2.429 1.00 88.06 101 GLN A O 1
ATOM 815 N N . ASN A 1 102 ? -0.798 -13.122 -0.550 1.00 90.81 102 ASN A N 1
ATOM 816 C CA . ASN A 1 102 ? -1.814 -13.781 0.267 1.00 90.81 102 ASN A CA 1
ATOM 817 C C . ASN A 1 102 ? -2.968 -12.852 0.683 1.00 90.81 102 ASN A C 1
ATOM 819 O O . ASN A 1 102 ? -3.957 -13.347 1.218 1.00 90.81 102 ASN A O 1
ATOM 823 N N . LEU A 1 103 ? -2.868 -11.535 0.451 1.00 90.38 103 LEU A N 1
ATOM 824 C CA . LEU A 1 103 ? -3.972 -10.594 0.687 1.00 90.38 103 LEU A CA 1
ATOM 825 C C . LEU A 1 103 ? -5.080 -10.704 -0.371 1.00 90.38 103 LEU A C 1
ATOM 827 O O . LEU A 1 103 ? -6.170 -10.175 -0.164 1.00 90.38 103 LEU A O 1
ATOM 831 N N . GLY A 1 104 ? -4.826 -11.402 -1.481 1.00 89.44 104 GLY A N 1
ATOM 832 C CA . GLY A 1 104 ? -5.792 -11.581 -2.559 1.00 89.44 104 GLY A CA 1
ATOM 833 C C . GLY A 1 104 ? -5.822 -10.399 -3.527 1.00 89.44 104 GLY A C 1
ATOM 834 O O . GLY A 1 104 ? -4.785 -9.831 -3.863 1.00 89.44 104 GLY A O 1
ATOM 835 N N . GLU A 1 105 ? -7.013 -10.072 -4.025 1.00 90.12 105 GLU A N 1
ATOM 836 C CA . GLU A 1 105 ? -7.207 -9.012 -5.016 1.00 90.12 105 GLU A CA 1
ATOM 837 C C . GLU A 1 105 ? -7.230 -7.632 -4.344 1.00 90.12 105 GLU A C 1
ATOM 839 O O . GLU A 1 105 ? -8.019 -7.382 -3.432 1.00 90.12 105 GLU A O 1
ATOM 844 N N . GLY A 1 106 ? -6.329 -6.751 -4.782 1.00 92.50 106 GLY A N 1
ATOM 845 C CA . GLY A 1 106 ? -6.220 -5.382 -4.288 1.00 92.50 106 GLY A CA 1
ATOM 846 C C . GLY A 1 106 ? -6.977 -4.391 -5.165 1.00 92.50 106 GLY A C 1
ATOM 847 O O . GLY A 1 106 ? -6.940 -4.479 -6.390 1.00 92.50 106 GLY A O 1
ATOM 848 N N . GLU A 1 107 ? -7.602 -3.400 -4.539 1.00 95.12 107 GLU A N 1
ATOM 849 C CA . GLU A 1 107 ? -8.248 -2.274 -5.213 1.00 95.12 107 GLU A CA 1
ATOM 850 C C . GLU A 1 107 ? -7.215 -1.176 -5.495 1.00 95.12 107 GLU A C 1
ATOM 852 O O . GLU A 1 107 ? -6.548 -0.703 -4.574 1.00 95.12 107 GLU A O 1
ATOM 857 N N . LEU A 1 108 ? -7.070 -0.750 -6.751 1.00 95.69 108 LEU A N 1
ATOM 858 C CA . LEU A 1 108 ? -6.217 0.388 -7.099 1.00 95.69 108 LEU A CA 1
ATOM 859 C C . LEU A 1 108 ? -6.883 1.693 -6.638 1.00 95.69 108 LEU A C 1
ATOM 861 O O . LEU A 1 108 ? -7.918 2.071 -7.175 1.00 95.69 108 LEU A O 1
ATOM 865 N N . ILE A 1 109 ? -6.262 2.392 -5.686 1.00 96.00 109 ILE A N 1
ATOM 866 C CA . ILE A 1 109 ? -6.786 3.647 -5.112 1.00 96.00 109 ILE A CA 1
ATOM 867 C C . ILE A 1 109 ? -5.974 4.885 -5.514 1.00 96.00 109 ILE A C 1
ATOM 869 O O . ILE A 1 109 ? -6.386 6.015 -5.285 1.00 96.00 109 ILE A O 1
ATOM 873 N N . TYR A 1 110 ? -4.795 4.688 -6.105 1.00 95.81 110 TYR A N 1
ATOM 874 C CA . TYR A 1 110 ? -3.958 5.769 -6.621 1.00 95.81 110 TYR A CA 1
ATOM 875 C C . TYR A 1 110 ? -3.071 5.256 -7.742 1.00 95.81 110 TYR A C 1
ATOM 877 O O . TYR A 1 110 ? -2.478 4.182 -7.620 1.00 95.81 110 TYR A O 1
ATOM 885 N N . SER A 1 111 ? -2.926 6.057 -8.793 1.00 95.25 111 SER A N 1
ATOM 886 C CA . SER A 1 111 ? -1.944 5.859 -9.851 1.00 95.25 111 SER A CA 1
ATOM 887 C C . SER A 1 111 ? -1.309 7.198 -10.183 1.00 95.25 111 SER A C 1
ATOM 889 O O . SER A 1 111 ? -2.006 8.194 -10.358 1.00 95.25 111 SER A O 1
ATOM 891 N N . LYS A 1 112 ? 0.015 7.216 -10.281 1.00 89.00 112 LYS A N 1
ATOM 892 C CA . LYS A 1 112 ? 0.753 8.357 -10.799 1.00 89.00 112 LYS A CA 1
ATOM 893 C C . LYS A 1 112 ? 0.595 8.372 -12.321 1.00 89.00 112 LYS A C 1
ATOM 895 O O . LYS A 1 112 ? 1.022 7.418 -12.972 1.00 89.00 112 LYS A O 1
ATOM 900 N N . GLU A 1 113 ? -0.056 9.407 -12.843 1.00 74.06 113 GLU A N 1
ATOM 901 C CA . GLU A 1 113 ? -0.118 9.701 -14.284 1.00 74.06 113 GLU A CA 1
ATOM 902 C C . GLU A 1 113 ? 1.245 10.145 -14.841 1.00 74.06 113 GLU A C 1
ATOM 904 O O . GLU A 1 113 ? 2.039 10.766 -14.088 1.00 74.06 113 GLU A O 1
#

Nearest PD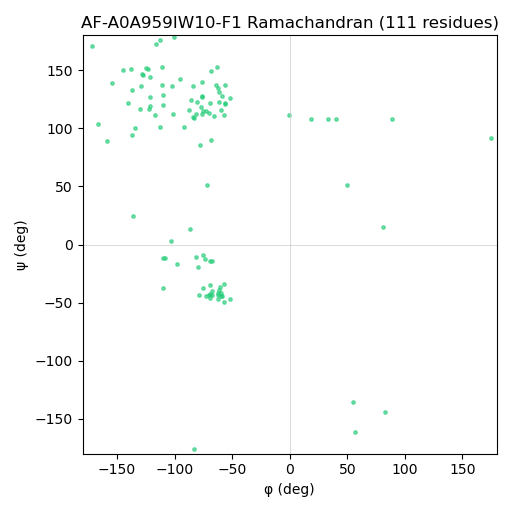B structures (foldseek):
  3nvx-assembly2_B  TM=5.920E-01  e=1.112E+00  Vaccinia virus Copenhagen
  7qrw-assembly1_A  TM=4.050E-01  e=1.616E+00  Homo sapiens
  7qrx-assembly2_B  TM=3.856E-01  e=3.415E+00  Homo sapiens
  6dj8-assembly1_A  TM=3.994E-01  e=6.370E+00  Borreliella burgdorferi B31
  8dt6-assembly1_C  TM=3.536E-01  e=4.117E+00  Elizabethkingia anophelis NUHP1

Mean predicted aligned error: 12.44 Å

Foldseek 3Di:
DDDDDDDDDDDDDDDDDDDDDDDPDPDQDFLDDDLALCVDPLSVVVCVVQVAQWWWWFDDPDRWIWIWRHHQQKIFIAISRNHTPDMDGHPDDDPVVVVVVVRPDTDTRDGDD

Sequence (113 aa):
MLLALVQCTPKTGEQSQDSTTIEDRPQPTACIDRTDPMEIEWMEAAVKRHTPYQVYKYRYLTDGWAYYYLGAKESYLYDCQGLLLCSVPGKMMNDCARKVQNLGEGELIYSKE

Radius of gyration: 26.14 Å; Cα contacts (8 Å, |Δi|>4): 150; chains: 1; bounding box: 30×44×89 Å